Protein AF-A0A126QLI1-F1 (afdb_monomer_lite)

Radius of gyration: 23.93 Å; chains: 1; bounding box: 59×63×50 Å

pLDDT: mean 74.84, std 12.04, range [45.09, 91.06]

Structure (mmCIF, N/CA/C/O backbone):
data_AF-A0A126QLI1-F1
#
_entry.id   AF-A0A126QLI1-F1
#
loop_
_atom_site.group_PDB
_atom_site.id
_atom_site.type_symbol
_atom_site.label_atom_id
_atom_site.label_alt_id
_atom_site.label_comp_id
_atom_site.label_asym_id
_atom_site.label_entity_id
_atom_site.label_seq_id
_atom_site.pdbx_PDB_ins_code
_atom_site.Cartn_x
_atom_site.Cartn_y
_atom_site.Cartn_z
_atom_site.occupancy
_atom_site.B_iso_or_equiv
_atom_site.auth_seq_id
_atom_site.auth_comp_id
_atom_site.auth_asym_id
_atom_site.auth_atom_id
_atom_site.pdbx_PDB_model_num
ATOM 1 N N . MET A 1 1 ? -9.376 46.687 -24.835 1.00 51.38 1 MET A N 1
ATOM 2 C CA . MET A 1 1 ? -8.314 46.378 -23.843 1.00 51.38 1 MET A CA 1
ATOM 3 C C . MET A 1 1 ? -8.796 45.536 -22.649 1.00 51.38 1 MET A C 1
ATOM 5 O O . MET A 1 1 ? -8.012 44.739 -22.154 1.00 51.38 1 MET A O 1
ATOM 9 N N . LEU A 1 2 ? -10.061 45.630 -22.200 1.00 59.22 2 LEU A N 1
ATOM 10 C CA . LEU A 1 2 ? -10.566 44.873 -21.032 1.00 59.22 2 LEU A CA 1
ATOM 11 C C .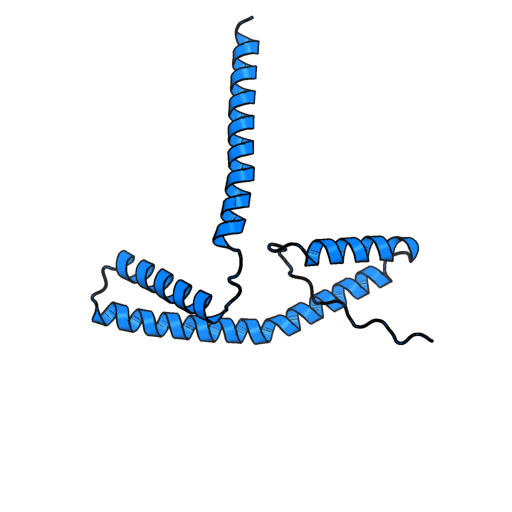 LEU A 1 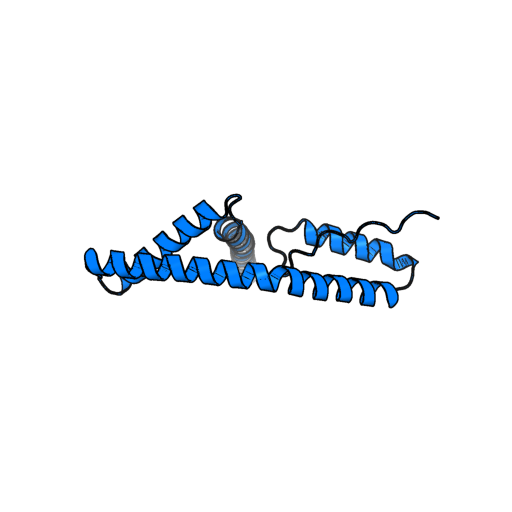2 ? -10.590 43.335 -21.194 1.00 59.22 2 LEU A C 1
ATOM 13 O O . LEU A 1 2 ? -10.357 42.619 -20.226 1.00 59.22 2 LEU A O 1
ATOM 17 N N . ARG A 1 3 ? -10.836 42.813 -22.406 1.00 58.91 3 ARG A N 1
ATOM 18 C CA . ARG A 1 3 ? -11.033 41.365 -22.641 1.00 58.91 3 ARG A CA 1
ATOM 19 C C . ARG A 1 3 ? -9.774 40.523 -22.383 1.00 58.91 3 ARG A C 1
ATOM 21 O O . ARG A 1 3 ? -9.893 39.420 -21.869 1.00 58.91 3 ARG A O 1
ATOM 28 N N . TRP A 1 4 ? -8.581 41.054 -22.665 1.00 71.50 4 TRP A N 1
ATOM 29 C CA . TRP A 1 4 ? -7.314 40.343 -22.431 1.00 71.50 4 TRP A CA 1
ATOM 30 C C . TRP A 1 4 ? -6.990 40.215 -20.938 1.00 71.50 4 TRP A C 1
ATOM 32 O O . TRP A 1 4 ? -6.565 39.153 -20.493 1.00 71.50 4 TRP A O 1
ATOM 42 N N . LYS A 1 5 ? -7.255 41.272 -20.155 1.00 68.81 5 LYS A N 1
ATOM 43 C CA . LYS A 1 5 ? -7.092 41.283 -18.690 1.00 68.81 5 LYS A CA 1
ATOM 44 C C . LYS A 1 5 ? -8.007 40.271 -17.991 1.00 68.81 5 LYS A C 1
ATOM 46 O O . LYS A 1 5 ? -7.593 39.627 -17.035 1.00 68.81 5 LYS A O 1
ATOM 51 N N . ILE A 1 6 ? -9.233 40.104 -18.488 1.00 76.06 6 ILE A N 1
ATOM 52 C CA . ILE A 1 6 ? -10.195 39.137 -17.937 1.00 76.06 6 ILE A CA 1
ATOM 53 C C . ILE A 1 6 ? -9.730 37.699 -18.209 1.00 76.06 6 ILE A C 1
ATOM 55 O O . ILE A 1 6 ? -9.753 36.866 -17.309 1.00 76.06 6 ILE A O 1
ATOM 59 N N . TRP A 1 7 ? -9.226 37.415 -19.413 1.00 78.00 7 TRP A N 1
ATOM 60 C CA . TRP A 1 7 ? -8.682 36.093 -19.747 1.00 78.00 7 TRP A CA 1
ATOM 61 C C . TRP A 1 7 ? -7.410 35.746 -18.968 1.00 78.00 7 TRP A C 1
ATOM 63 O O . TRP A 1 7 ? -7.241 34.601 -18.553 1.00 78.00 7 TRP A O 1
ATOM 73 N N . THR A 1 8 ? -6.544 36.727 -18.701 1.00 81.69 8 THR A N 1
ATOM 74 C CA . THR A 1 8 ? -5.358 36.511 -17.851 1.00 81.69 8 THR A CA 1
ATOM 75 C C . THR A 1 8 ? -5.738 36.249 -16.395 1.00 81.69 8 THR A C 1
ATOM 77 O O . THR A 1 8 ? -5.138 35.380 -15.769 1.00 81.69 8 THR A O 1
ATOM 80 N N . ALA A 1 9 ? -6.769 36.920 -15.870 1.00 77.31 9 ALA A N 1
ATOM 81 C CA . ALA A 1 9 ? -7.291 36.643 -14.531 1.00 77.31 9 ALA A CA 1
ATOM 82 C C . ALA A 1 9 ? -7.871 35.220 -14.417 1.00 77.31 9 ALA A C 1
ATOM 84 O O . ALA A 1 9 ? -7.565 34.510 -13.461 1.00 77.31 9 ALA A O 1
ATOM 85 N N . PHE A 1 10 ? -8.632 34.765 -15.419 1.00 80.56 10 PHE A N 1
ATOM 86 C CA . PHE A 1 10 ? -9.138 33.388 -15.470 1.00 80.56 10 PHE A CA 1
ATOM 87 C C . PHE A 1 10 ? -8.012 32.352 -15.553 1.00 80.56 10 PHE A C 1
ATOM 89 O O . PHE A 1 10 ? -8.029 31.373 -14.808 1.00 80.56 10 PHE A O 1
ATOM 96 N N . GLY A 1 11 ? -7.006 32.583 -16.401 1.00 79.25 11 GLY A N 1
ATOM 97 C CA . GLY A 1 11 ? -5.838 31.706 -16.498 1.00 79.25 11 GLY A CA 1
ATOM 98 C C . GLY A 1 11 ? -5.061 31.611 -15.182 1.00 79.25 11 GLY A C 1
ATOM 99 O O . GLY A 1 11 ? -4.672 30.519 -14.778 1.00 79.25 11 GLY A O 1
ATOM 100 N N . ALA A 1 12 ? -4.897 32.731 -14.472 1.00 78.69 12 ALA A N 1
ATOM 101 C CA . ALA A 1 12 ? -4.196 32.766 -13.191 1.00 78.69 12 ALA A CA 1
ATOM 102 C C . ALA A 1 12 ? -4.944 32.005 -12.083 1.00 78.69 12 ALA A C 1
ATOM 104 O O . ALA A 1 12 ? -4.329 31.220 -11.363 1.00 78.69 12 ALA A O 1
ATOM 105 N N . VAL A 1 13 ? -6.266 32.182 -11.968 1.00 78.62 13 VAL A N 1
ATOM 106 C CA . VAL A 1 13 ? -7.087 31.442 -10.990 1.00 78.62 13 VAL A CA 1
ATOM 107 C C . VAL A 1 13 ? -7.110 29.948 -11.314 1.00 78.62 13 VAL A C 1
ATOM 109 O O . VAL A 1 13 ? -7.000 29.123 -10.408 1.00 78.62 13 VAL A O 1
ATOM 112 N N . PHE A 1 14 ? -7.184 29.587 -12.596 1.00 81.69 14 PHE A N 1
ATOM 113 C CA . PHE A 1 14 ? -7.132 28.194 -13.028 1.00 81.69 14 PHE A CA 1
ATOM 114 C C . PHE A 1 14 ? 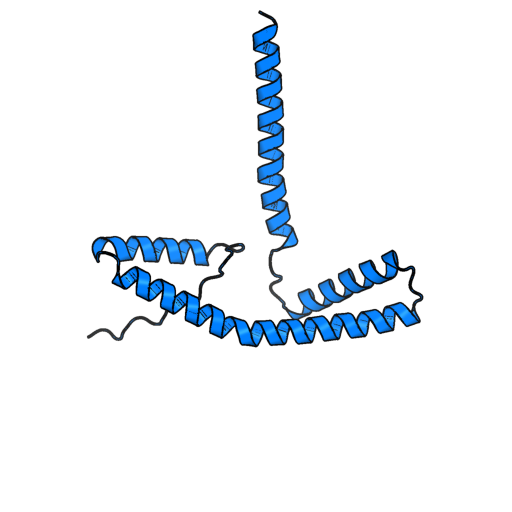-5.780 27.542 -12.711 1.00 81.69 14 PHE A C 1
ATOM 116 O O . PHE A 1 14 ? -5.754 26.449 -12.151 1.00 81.69 14 PHE A O 1
ATOM 123 N N . LEU A 1 15 ? -4.659 28.219 -12.993 1.00 78.00 15 LEU A N 1
ATOM 124 C CA . LEU A 1 15 ? -3.330 27.719 -12.627 1.00 78.00 15 LEU A CA 1
ATOM 125 C C . LEU A 1 15 ? -3.164 27.587 -11.112 1.00 78.00 15 LEU A C 1
ATOM 127 O O . LEU A 1 15 ? -2.620 26.588 -10.651 1.00 78.00 15 LEU A O 1
ATOM 131 N N . ALA A 1 16 ? -3.651 28.553 -10.331 1.00 76.50 16 ALA A N 1
ATOM 132 C CA . ALA A 1 16 ? -3.604 28.477 -8.875 1.00 76.50 16 ALA A CA 1
ATOM 133 C C . ALA A 1 16 ? -4.436 27.296 -8.345 1.00 76.50 16 ALA A C 1
ATOM 135 O O . ALA A 1 16 ? -3.949 26.525 -7.521 1.00 76.50 16 ALA A O 1
ATOM 136 N N . GLY A 1 17 ? -5.648 27.095 -8.870 1.00 65.56 17 GLY A N 1
ATOM 137 C CA . GLY A 1 17 ? -6.490 25.945 -8.537 1.00 65.56 17 GLY A CA 1
ATOM 138 C C . GLY A 1 17 ? -5.864 24.610 -8.945 1.00 65.56 17 GLY A C 1
ATOM 139 O O . GLY A 1 17 ? -5.883 23.663 -8.163 1.00 65.56 17 GLY A O 1
ATOM 140 N N . ALA A 1 18 ? -5.243 24.536 -10.124 1.00 67.69 18 ALA A N 1
ATOM 141 C CA . ALA A 1 18 ? -4.548 23.341 -10.598 1.00 67.69 18 ALA A CA 1
ATOM 142 C C . ALA A 1 18 ? -3.310 23.019 -9.747 1.00 67.69 18 ALA A C 1
ATOM 144 O O . ALA A 1 18 ? -3.091 21.861 -9.401 1.00 67.69 18 ALA A O 1
ATOM 145 N N . LEU A 1 19 ? -2.532 24.030 -9.350 1.00 71.19 19 LEU A N 1
ATOM 146 C CA . LEU A 1 19 ? -1.385 23.852 -8.459 1.00 71.19 19 LEU A CA 1
ATOM 147 C C . LEU A 1 19 ? -1.832 23.388 -7.070 1.00 71.19 19 LEU A C 1
ATOM 149 O O . LEU A 1 19 ? -1.287 22.415 -6.555 1.00 71.19 19 LEU A O 1
ATOM 153 N N . VAL A 1 20 ? -2.863 24.007 -6.491 1.00 74.69 20 VAL A N 1
ATOM 154 C CA . VAL A 1 20 ? -3.429 23.579 -5.201 1.00 74.69 20 VAL A CA 1
ATOM 155 C C . VAL A 1 20 ? -4.031 22.175 -5.296 1.00 74.69 20 VAL A C 1
ATOM 157 O O . VAL A 1 20 ? -3.864 21.386 -4.373 1.00 74.69 20 VAL A O 1
ATOM 160 N N . GLY A 1 21 ? -4.666 21.822 -6.415 1.00 58.69 21 GLY A N 1
ATOM 161 C CA . GLY A 1 21 ? -5.189 20.480 -6.667 1.00 58.69 21 GLY A CA 1
ATOM 162 C C . GLY A 1 21 ? -4.084 19.429 -6.763 1.00 58.69 21 GLY A C 1
ATOM 163 O O . GLY A 1 21 ? -4.118 18.439 -6.044 1.00 58.69 21 GLY A O 1
ATOM 164 N N . VAL A 1 22 ? -3.056 19.652 -7.585 1.00 66.19 22 VAL A N 1
ATOM 165 C CA . VAL A 1 22 ? -1.955 18.689 -7.776 1.00 66.19 22 VAL A CA 1
ATOM 166 C C . VAL A 1 22 ? -1.121 18.531 -6.502 1.00 66.19 22 VAL A C 1
ATOM 168 O O . VAL A 1 22 ? -0.844 17.404 -6.085 1.00 66.19 22 VAL A O 1
ATOM 171 N N . PHE A 1 23 ? -0.762 19.635 -5.838 1.00 60.75 23 PHE A N 1
ATOM 172 C CA . PHE A 1 23 ? -0.038 19.576 -4.565 1.00 60.75 23 PHE A CA 1
ATOM 173 C C . PHE A 1 23 ? -0.916 19.028 -3.434 1.00 60.75 23 PHE A C 1
ATOM 175 O O . PHE A 1 23 ? -0.451 18.205 -2.648 1.00 60.75 23 PHE A O 1
ATOM 182 N N . GLY A 1 24 ? -2.188 19.421 -3.374 1.00 58.91 24 GLY A N 1
ATOM 183 C CA . GLY A 1 24 ? -3.142 18.969 -2.365 1.00 58.91 24 GLY A CA 1
ATOM 184 C C . GLY A 1 24 ? -3.434 17.477 -2.473 1.00 58.91 24 GLY A C 1
ATOM 185 O O . GLY A 1 24 ? -3.334 16.765 -1.480 1.00 58.91 24 GLY A O 1
ATOM 186 N N . THR A 1 25 ? -3.703 16.969 -3.677 1.00 61.75 25 THR A N 1
ATOM 187 C CA . THR A 1 25 ? -3.928 15.540 -3.919 1.00 61.75 25 THR A CA 1
ATOM 188 C C . THR A 1 25 ? -2.654 14.730 -3.683 1.00 61.75 25 THR A C 1
ATOM 190 O O . THR A 1 25 ? -2.724 13.680 -3.050 1.00 61.75 25 THR A O 1
ATOM 193 N N . GLY A 1 26 ? -1.480 15.229 -4.088 1.00 55.88 26 GLY A N 1
ATOM 194 C CA . GLY A 1 26 ? -0.197 14.566 -3.829 1.00 55.88 26 GLY A CA 1
ATOM 195 C C . GLY A 1 26 ? 0.136 14.448 -2.336 1.00 55.88 26 GLY A C 1
ATOM 196 O O . GLY A 1 26 ? 0.532 13.378 -1.870 1.00 55.88 26 GLY A O 1
ATOM 197 N N . VAL A 1 27 ? -0.076 15.517 -1.562 1.00 59.19 27 VAL A N 1
ATOM 198 C CA . VAL A 1 27 ? 0.112 15.513 -0.101 1.00 59.19 27 VAL A CA 1
ATOM 199 C C . VAL A 1 27 ? -0.965 14.678 0.594 1.00 59.19 27 VAL A C 1
ATOM 201 O O . VAL A 1 27 ? -0.641 13.917 1.504 1.00 59.19 27 VAL A O 1
ATOM 204 N N . PHE A 1 28 ? -2.218 14.743 0.139 1.00 58.88 28 PHE A N 1
ATOM 205 C CA . PHE A 1 28 ? -3.320 13.943 0.672 1.00 58.88 28 PHE A CA 1
ATOM 206 C C . PHE A 1 28 ? -3.083 12.445 0.464 1.00 58.88 28 PHE A C 1
ATOM 208 O O . PHE A 1 28 ? -3.194 11.674 1.413 1.00 58.88 28 PHE A O 1
ATOM 215 N N . LEU A 1 29 ? -2.669 12.026 -0.734 1.00 58.41 29 LEU A N 1
ATOM 216 C CA . LEU A 1 29 ? -2.267 10.643 -1.004 1.00 58.41 29 LEU A CA 1
ATOM 217 C C . LEU A 1 29 ? -1.083 10.233 -0.119 1.00 58.41 29 LEU A C 1
ATOM 219 O O . LEU A 1 29 ? -1.115 9.165 0.489 1.00 58.41 29 LEU A O 1
ATOM 223 N N . LYS A 1 30 ? -0.082 11.110 0.036 1.00 53.38 30 LYS A N 1
ATOM 224 C CA . LYS A 1 30 ? 1.095 10.850 0.873 1.00 53.38 30 LYS A CA 1
ATOM 225 C C . LYS A 1 30 ? 0.762 10.696 2.358 1.00 53.38 30 LYS A C 1
ATOM 227 O O . LYS A 1 30 ? 1.319 9.814 2.998 1.00 53.38 30 LYS A O 1
ATOM 232 N N . MET A 1 31 ? -0.143 11.507 2.901 1.00 54.69 31 MET A N 1
ATOM 233 C CA . MET A 1 31 ? -0.566 11.427 4.305 1.00 54.69 31 MET A CA 1
ATOM 234 C C . MET A 1 31 ? -1.580 10.309 4.568 1.00 54.69 31 MET A C 1
ATOM 236 O O . MET A 1 31 ? -1.582 9.747 5.657 1.00 54.69 31 MET A O 1
ATOM 240 N N . ARG A 1 32 ? -2.453 9.978 3.607 1.00 52.47 32 ARG A N 1
ATOM 241 C CA . ARG A 1 32 ? -3.520 8.980 3.805 1.00 52.47 32 ARG A CA 1
ATOM 242 C C . ARG A 1 32 ? -3.071 7.548 3.525 1.00 52.47 32 ARG A C 1
ATOM 244 O O . ARG A 1 32 ? -3.650 6.628 4.093 1.00 52.47 32 ARG A O 1
ATOM 251 N N . PHE A 1 33 ? -2.088 7.367 2.644 1.00 48.41 33 PHE A N 1
ATOM 252 C CA . PHE A 1 33 ? -1.659 6.046 2.183 1.00 48.41 33 PHE A CA 1
ATOM 253 C C . PHE A 1 33 ? -0.2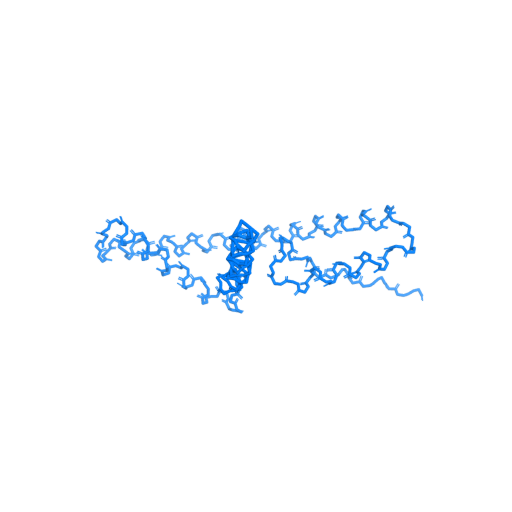13 5.702 2.535 1.00 48.41 33 PHE A C 1
ATOM 255 O O . PHE A 1 33 ? 0.221 4.617 2.155 1.00 48.41 33 PHE A O 1
ATOM 262 N N . ALA A 1 34 ? 0.547 6.565 3.226 1.00 50.38 34 ALA A N 1
ATOM 263 C CA . ALA A 1 34 ? 1.840 6.143 3.760 1.00 50.38 34 ALA A CA 1
ATOM 264 C C . ALA A 1 34 ? 1.590 4.920 4.656 1.00 50.38 34 ALA A C 1
ATOM 266 O O . ALA A 1 34 ? 0.908 5.061 5.672 1.00 50.38 34 ALA A O 1
ATOM 267 N N . PRO A 1 35 ? 2.056 3.718 4.267 1.00 51.88 35 PRO A N 1
ATOM 268 C CA . PRO A 1 35 ? 1.844 2.543 5.087 1.00 51.88 35 PRO A CA 1
ATOM 269 C C . PRO A 1 35 ? 2.575 2.796 6.407 1.00 51.88 35 PRO A C 1
ATOM 271 O O . PRO A 1 35 ? 3.768 3.124 6.361 1.00 51.88 35 PRO A O 1
ATOM 274 N N . PRO A 1 36 ? 1.904 2.692 7.566 1.00 54.16 36 PRO A N 1
ATOM 275 C CA . PRO A 1 36 ? 2.601 2.791 8.834 1.00 54.16 36 PRO A CA 1
ATOM 276 C C . PRO A 1 36 ? 3.711 1.746 8.883 1.00 54.16 36 PRO A C 1
ATOM 278 O O . PRO A 1 36 ? 3.591 0.653 8.323 1.00 54.16 36 PRO A O 1
ATOM 281 N N . SER A 1 37 ? 4.816 2.104 9.530 1.00 57.62 37 SER A N 1
ATOM 282 C CA . SER A 1 37 ? 5.965 1.216 9.717 1.00 57.62 37 SER A CA 1
ATOM 283 C C . SER A 1 37 ? 5.614 -0.033 10.526 1.00 57.62 37 SER A C 1
ATOM 285 O O . SER A 1 37 ? 6.311 -1.038 10.413 1.00 57.62 37 SER A O 1
ATOM 287 N N . ASP A 1 38 ? 4.532 0.023 11.301 1.00 71.81 38 ASP A N 1
ATOM 288 C CA . ASP A 1 38 ? 4.041 -1.072 12.116 1.00 71.81 38 ASP A CA 1
ATOM 289 C C . ASP A 1 38 ? 2.642 -1.527 11.650 1.00 71.81 38 ASP A C 1
ATOM 291 O O . ASP A 1 38 ? 1.677 -0.763 11.562 1.00 71.81 38 ASP A O 1
ATOM 295 N N . ARG A 1 39 ? 2.560 -2.808 11.279 1.00 72.88 39 ARG A N 1
ATOM 296 C CA . ARG A 1 39 ? 1.343 -3.444 10.756 1.00 72.88 39 ARG A CA 1
ATOM 297 C C . ARG A 1 39 ? 0.273 -3.600 11.828 1.00 72.88 39 ARG A C 1
ATOM 299 O O . ARG A 1 39 ? -0.913 -3.593 11.498 1.00 72.88 39 ARG A O 1
ATOM 306 N N . GLU A 1 40 ? 0.685 -3.772 13.078 1.00 78.19 40 GLU A N 1
ATOM 307 C CA . GLU A 1 40 ? -0.232 -4.012 14.185 1.00 78.19 40 GLU A CA 1
ATOM 308 C C . GLU A 1 40 ? -0.988 -2.730 14.545 1.00 78.19 40 GLU A C 1
ATOM 310 O O . GLU A 1 40 ? -2.222 -2.727 14.563 1.00 78.19 40 GLU A O 1
ATOM 315 N N . THR A 1 41 ? -0.271 -1.612 14.683 1.00 81.25 41 THR A N 1
ATOM 316 C CA . THR A 1 41 ? -0.878 -0.283 14.857 1.00 81.25 41 THR A CA 1
ATOM 317 C C . THR A 1 41 ? -1.778 0.108 13.691 1.00 81.25 41 THR A C 1
ATOM 319 O O . THR A 1 41 ? -2.906 0.539 13.926 1.00 81.25 41 THR A O 1
ATOM 322 N N . TYR A 1 42 ? -1.368 -0.122 12.437 1.00 80.25 42 TYR A N 1
ATOM 323 C CA . TYR A 1 42 ? -2.235 0.154 11.283 1.00 80.25 42 TYR A CA 1
ATOM 324 C C . TYR A 1 42 ? -3.552 -0.630 11.334 1.00 80.25 42 TYR A C 1
ATOM 326 O O . TYR A 1 42 ? -4.624 -0.089 11.058 1.00 80.25 42 TYR A O 1
ATOM 334 N N . ARG A 1 43 ? -3.491 -1.915 11.702 1.00 82.12 43 ARG A N 1
ATOM 335 C CA . ARG A 1 43 ? -4.689 -2.750 11.841 1.00 82.12 43 ARG A CA 1
ATOM 336 C C . ARG A 1 43 ? -5.588 -2.267 12.970 1.00 82.12 43 ARG A C 1
ATOM 338 O O . ARG A 1 43 ? -6.804 -2.232 12.780 1.00 82.12 43 ARG A O 1
ATOM 345 N N . ALA A 1 44 ? -5.020 -1.891 14.113 1.00 85.50 44 ALA A N 1
ATOM 346 C CA . ALA A 1 44 ? -5.781 -1.353 15.234 1.00 85.50 44 ALA A CA 1
ATOM 347 C C . ALA A 1 44 ? -6.489 -0.040 14.857 1.00 85.50 44 ALA A C 1
ATOM 349 O O . ALA A 1 44 ? -7.694 0.089 15.070 1.00 85.50 44 ALA A O 1
ATOM 350 N N . GLU A 1 45 ? -5.780 0.887 14.207 1.00 85.88 45 GLU A N 1
ATOM 351 C CA . GLU A 1 45 ? -6.349 2.146 13.712 1.00 85.88 45 GLU A CA 1
ATOM 352 C C . GLU A 1 45 ? -7.452 1.917 12.675 1.00 85.88 45 GLU A C 1
ATOM 354 O O . GLU A 1 45 ? -8.503 2.561 12.723 1.00 85.88 45 GLU A O 1
ATOM 359 N N . MET A 1 46 ? -7.245 0.986 11.739 1.00 80.06 46 MET A N 1
ATOM 360 C CA . MET A 1 46 ? -8.243 0.677 10.716 1.00 80.06 46 MET A CA 1
ATOM 361 C C . MET A 1 46 ? -9.483 0.015 11.318 1.00 80.06 46 MET A C 1
ATOM 363 O O . MET A 1 46 ? -10.602 0.365 10.943 1.00 80.06 46 MET A O 1
ATOM 367 N N . THR A 1 47 ? -9.292 -0.891 12.281 1.00 84.50 47 THR A N 1
ATOM 368 C CA . THR A 1 47 ? -10.388 -1.521 13.030 1.00 84.50 47 THR A CA 1
ATOM 369 C C . THR A 1 47 ? -11.223 -0.453 13.721 1.00 84.50 47 THR A C 1
ATOM 371 O O . THR A 1 47 ? -12.441 -0.431 13.559 1.00 84.50 47 THR A O 1
ATOM 374 N N . GLU A 1 48 ? -10.576 0.471 14.436 1.00 86.88 48 GLU A N 1
ATOM 375 C CA . GLU A 1 48 ? -11.251 1.567 15.133 1.00 86.88 48 GLU A CA 1
ATOM 376 C C . GLU A 1 48 ? -12.024 2.457 14.156 1.00 86.88 48 GLU A C 1
ATOM 378 O O . GLU A 1 48 ? -13.204 2.742 14.349 1.00 86.88 48 GLU A O 1
ATOM 383 N N . ARG A 1 49 ? -11.380 2.857 13.058 1.00 80.69 49 ARG A N 1
ATOM 384 C CA . ARG A 1 49 ? -11.966 3.767 12.075 1.00 80.69 49 ARG A CA 1
ATOM 385 C C . ARG A 1 49 ? -13.177 3.162 11.366 1.00 80.69 49 ARG A C 1
ATOM 387 O O . ARG A 1 49 ? -14.174 3.859 11.178 1.00 80.69 49 ARG A O 1
ATOM 394 N N . LEU A 1 50 ? -13.098 1.893 10.970 1.00 78.94 50 LEU A N 1
ATOM 395 C CA . LEU A 1 50 ? -14.210 1.180 10.338 1.00 78.94 50 LEU A CA 1
ATOM 396 C C . LEU A 1 50 ? -15.346 0.937 11.333 1.00 78.94 50 LEU A C 1
ATOM 398 O O . LEU A 1 50 ? -16.492 1.240 11.014 1.00 78.94 50 LEU A O 1
ATOM 402 N N . THR A 1 51 ? -15.022 0.488 12.549 1.00 81.38 51 THR A N 1
ATOM 403 C CA . THR A 1 51 ? -16.006 0.290 13.624 1.00 81.38 51 THR A CA 1
ATOM 404 C C . THR A 1 51 ? -16.762 1.582 13.901 1.00 81.38 51 THR A C 1
ATOM 406 O O . THR A 1 51 ? -17.986 1.577 13.901 1.00 81.38 51 THR A O 1
ATOM 409 N N . ARG A 1 52 ? -16.049 2.703 14.059 1.00 81.31 52 ARG A N 1
ATOM 410 C CA . ARG A 1 52 ? -16.653 4.017 14.294 1.00 81.31 52 ARG A CA 1
ATOM 411 C C . ARG A 1 52 ? -17.539 4.462 13.136 1.00 81.31 52 ARG A C 1
ATOM 413 O O . ARG A 1 52 ? -18.647 4.914 13.364 1.00 81.31 52 ARG A O 1
ATOM 420 N N . THR A 1 53 ? -17.086 4.280 11.896 1.00 78.88 53 THR A N 1
ATOM 421 C CA . THR A 1 53 ? -17.879 4.644 10.709 1.00 78.88 53 THR A CA 1
ATOM 422 C C . THR A 1 53 ? -19.195 3.859 10.646 1.00 78.88 53 THR A C 1
ATOM 424 O O . THR A 1 53 ? -20.232 4.428 10.322 1.00 78.88 53 THR A O 1
ATOM 427 N N . ILE A 1 54 ? -19.163 2.564 10.974 1.00 78.75 54 ILE A N 1
ATOM 428 C CA . ILE A 1 54 ? -20.354 1.703 10.989 1.00 78.75 54 ILE A CA 1
ATOM 429 C C . ILE A 1 54 ? -21.259 2.049 12.177 1.00 78.75 54 ILE A C 1
ATOM 431 O O . ILE A 1 54 ? -22.471 2.151 12.008 1.00 78.75 54 ILE A O 1
ATOM 435 N N . ALA A 1 55 ? -20.679 2.253 13.362 1.00 77.88 55 ALA A N 1
ATOM 436 C CA . ALA A 1 55 ? -21.415 2.598 14.572 1.00 77.88 55 ALA A CA 1
ATOM 437 C C . ALA A 1 55 ? -22.126 3.949 14.449 1.00 77.88 55 ALA A C 1
ATOM 439 O O . ALA A 1 55 ? -23.310 4.029 14.761 1.00 77.88 55 ALA A O 1
ATOM 440 N N . ASP A 1 56 ? -21.435 4.969 13.933 1.00 79.50 56 ASP A N 1
ATOM 441 C CA . ASP A 1 56 ? -21.992 6.306 13.715 1.00 79.50 56 ASP A CA 1
ATOM 442 C C . ASP A 1 56 ? -23.044 6.290 12.591 1.00 79.50 56 ASP A C 1
ATOM 444 O O . ASP A 1 56 ? -24.064 6.963 12.686 1.00 79.50 56 ASP A O 1
ATOM 448 N N . GLY A 1 57 ? -22.822 5.505 11.529 1.00 76.00 57 GLY A N 1
ATOM 449 C CA . GLY A 1 57 ? -23.740 5.423 10.389 1.00 76.00 57 GLY A CA 1
ATOM 450 C C . GLY A 1 57 ? -25.027 4.634 10.651 1.00 76.00 57 GLY A C 1
ATOM 451 O O . GLY A 1 57 ? -26.008 4.839 9.939 1.00 76.00 57 GLY A O 1
ATOM 452 N N . LEU A 1 58 ? -25.028 3.733 11.637 1.00 82.38 58 LEU A N 1
ATOM 453 C CA . LEU A 1 58 ? -26.169 2.875 11.986 1.00 82.38 58 LEU A CA 1
ATOM 454 C C . LEU A 1 58 ? -26.704 3.122 13.405 1.00 82.38 58 LEU A C 1
ATOM 456 O O . LEU A 1 58 ? -27.558 2.366 13.861 1.00 82.38 58 LEU A O 1
ATOM 460 N N . GLU A 1 59 ? -26.187 4.140 14.098 1.00 87.81 59 GLU A N 1
ATOM 461 C CA . GLU A 1 59 ? -26.549 4.496 15.478 1.00 87.81 59 GLU A CA 1
ATOM 462 C C . GLU A 1 59 ? -26.493 3.293 16.442 1.00 87.81 59 GLU A C 1
ATOM 464 O O . GLU A 1 59 ? -27.413 3.021 17.216 1.00 87.81 59 GLU A O 1
ATOM 469 N N . LEU A 1 60 ? -25.399 2.528 16.379 1.00 82.12 60 LEU A N 1
ATOM 470 C CA . LEU A 1 60 ? -25.262 1.287 17.145 1.00 82.12 60 LEU A CA 1
ATOM 471 C C . LEU A 1 60 ? -25.114 1.538 18.652 1.00 82.12 60 LEU A C 1
ATOM 473 O O . LEU A 1 60 ? -24.372 2.412 19.103 1.00 82.12 60 LEU A O 1
ATOM 477 N N . THR A 1 61 ? -25.752 0.684 19.454 1.00 90.12 61 THR A N 1
ATOM 478 C CA . THR A 1 61 ? -25.551 0.653 20.911 1.00 90.12 61 THR A CA 1
ATOM 479 C C . THR A 1 61 ? -24.160 0.123 21.275 1.00 90.12 61 THR A C 1
ATOM 481 O O . THR A 1 61 ? -23.544 -0.618 20.511 1.00 90.12 61 THR A O 1
ATOM 484 N N . ALA A 1 62 ? -23.665 0.431 22.479 1.00 89.25 62 ALA A N 1
ATOM 485 C CA . ALA A 1 62 ? -22.340 -0.020 22.920 1.00 89.25 62 ALA A CA 1
ATOM 486 C C . ALA A 1 62 ? -22.113 -1.550 22.805 1.00 89.25 62 ALA A C 1
ATOM 488 O O . ALA A 1 62 ? -21.059 -1.944 22.299 1.00 89.25 62 ALA A O 1
ATOM 489 N N . PRO A 1 63 ? -23.077 -2.427 23.165 1.00 87.12 63 PRO A N 1
ATOM 490 C CA . PRO A 1 63 ? -22.926 -3.870 22.962 1.00 87.12 63 PRO A CA 1
ATOM 491 C C . PRO A 1 63 ? -22.844 -4.271 21.480 1.00 87.12 63 PRO A C 1
ATOM 493 O O . PRO A 1 63 ? -22.055 -5.141 21.116 1.00 87.12 63 PRO A O 1
ATOM 496 N N . GLN A 1 64 ? -23.622 -3.622 20.607 1.00 75.88 64 GLN A N 1
ATOM 497 C CA . GLN A 1 64 ? -23.602 -3.884 19.162 1.00 75.88 64 GLN A CA 1
ATOM 498 C C . GLN A 1 64 ? -22.285 -3.424 18.530 1.00 75.88 64 GLN A C 1
ATOM 500 O O . GLN A 1 64 ? -21.692 -4.150 17.735 1.00 75.88 64 GLN A O 1
ATOM 505 N N . THR A 1 65 ? -21.785 -2.257 18.936 1.00 84.69 65 THR A N 1
ATOM 506 C CA . THR A 1 65 ? -20.491 -1.722 18.501 1.00 84.69 65 THR A CA 1
ATOM 507 C C . THR A 1 65 ? -19.342 -2.656 18.873 1.00 84.69 65 THR A C 1
ATOM 509 O O . THR A 1 65 ? -18.432 -2.856 18.070 1.00 84.69 65 THR A O 1
ATOM 512 N N . GLN A 1 66 ? -19.389 -3.287 20.050 1.00 90.00 66 GLN A N 1
ATOM 513 C CA . GLN A 1 66 ? -18.384 -4.273 20.450 1.00 90.00 66 GLN A CA 1
ATOM 514 C C . GLN A 1 66 ? -18.415 -5.528 19.563 1.00 90.00 66 GLN A C 1
ATOM 516 O O . GLN A 1 66 ? -17.354 -6.014 19.167 1.00 90.00 66 GLN A O 1
ATOM 521 N N . GLY A 1 67 ? -19.607 -6.014 19.200 1.00 80.31 67 GLY A N 1
ATOM 522 C CA . GLY A 1 67 ? -19.763 -7.120 18.250 1.00 80.31 67 GLY A CA 1
ATOM 523 C C . GLY A 1 67 ? -19.217 -6.782 16.858 1.00 80.31 67 GLY A C 1
ATOM 524 O O . GLY A 1 67 ? -18.431 -7.542 16.299 1.00 80.31 67 GLY A O 1
ATOM 525 N N . VAL A 1 68 ? -19.550 -5.597 16.333 1.00 79.75 68 VAL A N 1
ATOM 526 C CA . VAL A 1 68 ? -19.030 -5.114 15.041 1.00 79.75 68 VAL A CA 1
ATOM 527 C C . VAL A 1 68 ? -17.512 -4.965 15.069 1.00 79.75 68 VAL A C 1
ATOM 529 O O . VAL A 1 68 ? -16.842 -5.370 14.123 1.00 79.75 68 VAL A O 1
ATOM 532 N N . ARG A 1 69 ? -16.948 -4.436 16.161 1.00 87.31 69 ARG A N 1
ATOM 533 C CA . ARG A 1 69 ? -15.494 -4.307 16.326 1.00 87.31 69 ARG A CA 1
ATOM 534 C C . ARG A 1 69 ? -14.789 -5.652 16.184 1.00 87.31 69 ARG A C 1
ATOM 536 O O . ARG A 1 69 ? -13.762 -5.721 15.511 1.00 87.31 69 ARG A O 1
ATOM 543 N N . ALA A 1 70 ? -15.321 -6.694 16.825 1.00 86.94 70 ALA A N 1
ATOM 544 C CA . ALA A 1 70 ? -14.748 -8.034 16.769 1.00 86.94 70 ALA A CA 1
ATOM 545 C C . ALA A 1 70 ? -14.743 -8.579 15.331 1.00 86.94 70 ALA A C 1
ATOM 547 O O . ALA A 1 70 ? -13.693 -8.998 14.846 1.00 86.94 70 ALA A O 1
ATOM 548 N N . GLU A 1 71 ? -15.869 -8.466 14.620 1.00 83.69 71 GLU A N 1
ATOM 549 C CA . GLU A 1 71 ? -15.983 -8.941 13.234 1.00 83.69 71 GLU A CA 1
ATOM 550 C C . GLU A 1 71 ? -15.076 -8.158 12.271 1.00 83.69 71 GLU A C 1
ATOM 552 O O . GLU A 1 71 ? -14.417 -8.735 11.402 1.00 83.69 71 GLU A O 1
ATOM 557 N N . VAL A 1 72 ? -14.986 -6.833 12.434 1.00 78.88 72 VAL A N 1
ATOM 558 C CA . VAL A 1 72 ? -14.080 -5.984 11.644 1.00 78.88 72 VAL A CA 1
ATOM 559 C C . VAL A 1 72 ? -12.623 -6.382 11.885 1.00 78.88 72 VAL A C 1
ATOM 561 O O . VAL A 1 72 ? -11.859 -6.516 10.927 1.00 78.88 72 VAL A O 1
ATOM 564 N N . ALA A 1 73 ? -12.231 -6.600 13.144 1.00 83.38 73 ALA A N 1
ATOM 565 C CA . ALA A 1 73 ? -10.871 -7.005 13.488 1.00 83.38 73 ALA A CA 1
ATOM 566 C C . ALA A 1 73 ? -10.512 -8.364 12.864 1.00 83.38 73 ALA A C 1
ATOM 568 O O . ALA A 1 73 ? -9.447 -8.506 12.257 1.00 83.38 73 ALA A O 1
ATOM 569 N N . GLU A 1 74 ? -11.412 -9.345 12.959 1.00 84.19 74 GLU A N 1
ATOM 570 C CA . GLU A 1 74 ? -11.237 -10.671 12.363 1.00 84.19 74 GLU A CA 1
ATOM 571 C C . GLU A 1 74 ? -11.177 -10.611 10.832 1.00 84.19 74 GLU A C 1
ATOM 573 O O . GLU A 1 74 ? -10.347 -11.268 10.198 1.00 84.19 74 GLU A O 1
ATOM 578 N N . THR A 1 75 ? -12.016 -9.783 10.215 1.00 80.25 75 THR A N 1
ATOM 579 C CA . THR A 1 75 ? -12.002 -9.571 8.763 1.00 80.25 75 THR A CA 1
ATOM 580 C C . THR A 1 75 ? -10.665 -8.995 8.300 1.00 80.25 75 THR A C 1
ATOM 582 O O . THR A 1 75 ? -10.089 -9.479 7.324 1.00 80.25 75 THR A O 1
ATOM 585 N N . LEU A 1 76 ? -10.125 -8.003 9.015 1.00 80.50 76 LEU A N 1
ATOM 586 C CA . LEU A 1 76 ? -8.818 -7.423 8.698 1.00 80.50 76 LEU A CA 1
ATOM 587 C C . LEU A 1 76 ? -7.668 -8.425 8.891 1.00 80.50 76 LEU A C 1
ATOM 589 O O . LEU A 1 76 ? -6.716 -8.398 8.112 1.00 80.50 76 LEU A O 1
ATOM 593 N N . ILE A 1 77 ? -7.763 -9.337 9.867 1.00 88.81 77 ILE A N 1
ATOM 594 C CA . ILE A 1 77 ? -6.820 -10.460 10.025 1.00 88.81 77 ILE A CA 1
ATOM 595 C C . ILE A 1 77 ? -6.857 -11.374 8.800 1.00 88.81 77 ILE A C 1
ATOM 597 O O . ILE A 1 77 ? -5.813 -11.668 8.218 1.00 88.81 77 ILE A O 1
ATOM 601 N N . ARG A 1 78 ? -8.055 -11.806 8.389 1.00 78.88 78 ARG A N 1
ATOM 602 C CA . ARG A 1 78 ? -8.230 -12.686 7.224 1.00 78.88 78 ARG A CA 1
ATOM 603 C C . ARG A 1 78 ? -7.703 -12.036 5.947 1.00 78.88 78 ARG A C 1
ATOM 605 O O . ARG A 1 78 ? -7.000 -12.686 5.177 1.00 78.88 78 ARG A O 1
ATOM 612 N N . LEU A 1 79 ? -7.986 -10.749 5.749 1.00 77.00 79 LEU A N 1
ATOM 613 C CA . LEU A 1 79 ? -7.503 -9.999 4.592 1.00 77.00 79 LEU A CA 1
ATOM 614 C C . LEU A 1 79 ? -5.971 -9.908 4.556 1.00 77.00 79 LEU A C 1
ATOM 616 O O . LEU A 1 79 ? -5.374 -10.054 3.490 1.00 77.00 79 LEU A O 1
ATOM 620 N N . ASP A 1 80 ? -5.325 -9.705 5.707 1.00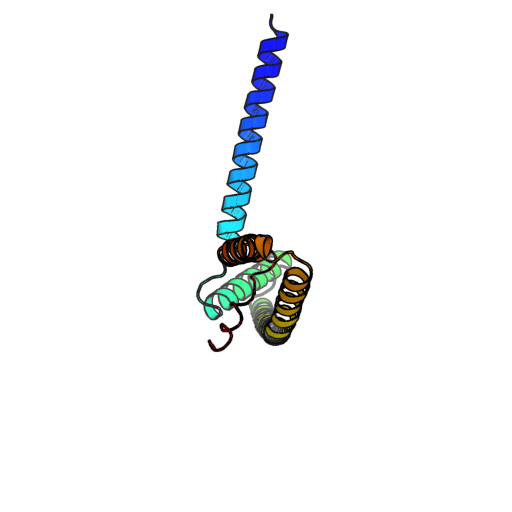 80.06 80 ASP A N 1
ATOM 621 C CA . ASP A 1 80 ? -3.860 -9.698 5.793 1.00 80.06 80 ASP A CA 1
ATOM 622 C C . ASP A 1 80 ? -3.267 -11.077 5.459 1.00 80.06 80 ASP A C 1
ATOM 624 O O . ASP A 1 80 ? -2.273 -11.157 4.738 1.00 80.06 80 ASP A O 1
ATOM 628 N N . GLY A 1 81 ? -3.924 -12.163 5.883 1.00 82.00 81 GLY A N 1
ATOM 629 C CA . GLY A 1 81 ? -3.566 -13.531 5.489 1.00 82.00 81 GLY A CA 1
ATOM 630 C C . GLY A 1 81 ? -3.617 -13.736 3.973 1.00 82.00 81 GLY A C 1
ATOM 631 O O . GLY A 1 81 ? -2.631 -14.158 3.368 1.00 82.00 81 GLY A O 1
ATOM 632 N N . VAL A 1 82 ? -4.716 -13.329 3.331 1.00 80.12 82 VAL A N 1
ATOM 633 C CA . VAL A 1 82 ? -4.861 -13.391 1.865 1.00 80.12 82 VAL A CA 1
ATOM 634 C C . VAL A 1 82 ? -3.772 -12.574 1.166 1.00 80.12 82 VAL A C 1
ATOM 636 O O . VAL A 1 82 ? -3.153 -13.034 0.204 1.00 80.12 82 VAL A O 1
ATOM 639 N N . HIS A 1 83 ? -3.487 -11.364 1.652 1.00 75.88 83 HIS A N 1
ATOM 640 C CA . HIS A 1 83 ? -2.403 -10.555 1.104 1.00 75.88 83 HIS A CA 1
ATOM 641 C C . HIS A 1 83 ? -1.032 -11.210 1.292 1.00 75.88 83 HIS A C 1
ATOM 643 O O . HIS A 1 83 ? -0.209 -11.144 0.379 1.00 75.88 83 HIS A O 1
ATOM 649 N N . ALA A 1 84 ? -0.769 -11.845 2.435 1.00 76.94 84 ALA A N 1
ATOM 650 C CA . ALA A 1 84 ? 0.484 -12.548 2.692 1.00 76.94 84 ALA A CA 1
ATOM 651 C C . ALA A 1 84 ? 0.694 -13.725 1.725 1.00 76.94 84 ALA A C 1
ATOM 653 O O . ALA A 1 84 ? 1.814 -13.924 1.260 1.00 76.94 84 ALA A O 1
ATOM 654 N N . GLU A 1 85 ? -0.372 -14.442 1.362 1.00 81.00 85 GLU A N 1
ATOM 655 C CA . GLU A 1 85 ? -0.332 -15.544 0.392 1.00 81.00 85 GLU A CA 1
ATOM 656 C C . GLU A 1 85 ? -0.188 -15.068 -1.061 1.00 81.00 85 GLU A C 1
ATOM 658 O O . GLU A 1 85 ? 0.552 -15.656 -1.855 1.00 81.00 85 GLU A O 1
ATOM 663 N N . LEU A 1 86 ? -0.887 -13.992 -1.433 1.00 79.00 86 LEU A N 1
ATOM 664 C CA . LEU A 1 86 ? -0.879 -13.473 -2.802 1.00 79.00 86 LEU A CA 1
ATOM 665 C C . LEU A 1 86 ? 0.383 -12.681 -3.128 1.00 79.00 86 LEU A C 1
ATOM 667 O O . LEU A 1 86 ? 0.844 -12.709 -4.269 1.00 79.00 86 LEU A O 1
ATOM 671 N N . ARG A 1 87 ? 0.963 -11.987 -2.145 1.00 76.94 87 ARG A N 1
ATOM 672 C CA . ARG A 1 87 ? 2.152 -11.152 -2.340 1.00 76.94 87 ARG A CA 1
ATOM 673 C C . ARG A 1 87 ? 3.323 -11.893 -2.999 1.00 76.94 87 ARG A C 1
ATOM 675 O O . ARG A 1 87 ? 3.816 -11.361 -3.992 1.00 76.94 87 ARG A O 1
ATOM 682 N N . PRO A 1 88 ? 3.768 -13.083 -2.546 1.00 78.62 88 PRO A N 1
ATOM 683 C CA . PRO A 1 88 ? 4.858 -13.799 -3.208 1.00 78.62 88 PRO A CA 1
ATOM 684 C C . PRO A 1 88 ? 4.498 -14.221 -4.638 1.00 78.62 88 PRO A C 1
ATOM 686 O O . PRO A 1 88 ? 5.346 -14.146 -5.523 1.00 78.62 88 PRO A O 1
ATOM 689 N N . ARG A 1 89 ? 3.237 -14.593 -4.899 1.00 78.25 89 ARG A N 1
ATOM 690 C CA . ARG A 1 89 ? 2.775 -14.955 -6.251 1.00 78.25 89 ARG A CA 1
ATOM 691 C C . ARG A 1 89 ? 2.794 -13.756 -7.194 1.00 78.25 89 ARG A C 1
ATOM 693 O O . ARG A 1 89 ? 3.343 -13.841 -8.286 1.00 78.25 89 ARG A O 1
ATOM 700 N N . ALA A 1 90 ? 2.248 -12.625 -6.755 1.00 77.06 90 ALA A N 1
ATOM 701 C CA . ALA A 1 90 ? 2.292 -11.377 -7.510 1.00 77.06 90 ALA A CA 1
ATOM 702 C C . ALA A 1 90 ? 3.740 -10.941 -7.775 1.00 77.06 90 ALA A C 1
ATOM 704 O O . ALA A 1 90 ? 4.081 -10.520 -8.877 1.00 77.06 90 ALA A O 1
ATOM 705 N N . GLN A 1 91 ? 4.605 -11.099 -6.773 1.00 80.69 91 GLN A N 1
ATOM 706 C CA . GLN A 1 91 ? 6.020 -10.792 -6.881 1.00 80.69 91 GLN A CA 1
ATOM 707 C C . GLN A 1 91 ? 6.719 -11.672 -7.930 1.00 80.69 91 GLN A C 1
ATOM 709 O O . GLN A 1 91 ? 7.462 -11.145 -8.752 1.00 80.69 91 GLN A O 1
ATOM 714 N N . ALA A 1 92 ? 6.439 -12.976 -7.959 1.00 82.62 92 ALA A N 1
ATOM 715 C CA . ALA A 1 92 ? 6.973 -13.883 -8.973 1.00 82.62 92 ALA A CA 1
ATOM 716 C C . ALA A 1 92 ? 6.546 -13.476 -10.393 1.00 82.62 92 ALA A C 1
ATOM 718 O O . ALA A 1 92 ? 7.400 -13.304 -11.258 1.00 82.62 92 ALA A O 1
ATOM 719 N N . ILE A 1 93 ? 5.252 -13.207 -10.604 1.00 82.31 93 ILE A N 1
ATOM 720 C CA . ILE A 1 93 ? 4.707 -12.788 -11.909 1.00 82.31 93 ILE A CA 1
ATOM 721 C C . ILE A 1 93 ? 5.395 -11.515 -12.419 1.00 82.31 93 ILE A C 1
ATOM 723 O O . ILE A 1 93 ? 5.734 -11.410 -13.599 1.00 82.31 93 ILE A O 1
ATOM 727 N N . ILE A 1 94 ? 5.611 -10.540 -11.532 1.00 82.44 94 ILE A N 1
ATOM 728 C CA . ILE A 1 94 ? 6.279 -9.282 -11.878 1.00 82.44 94 ILE A CA 1
ATOM 729 C C . ILE A 1 94 ? 7.750 -9.527 -12.229 1.00 82.44 94 ILE A C 1
ATOM 731 O O . ILE A 1 94 ? 8.217 -9.008 -13.241 1.00 82.44 94 ILE A O 1
ATOM 735 N N . THR A 1 95 ? 8.473 -10.317 -11.428 1.00 83.50 95 THR A N 1
ATOM 736 C CA . THR A 1 95 ? 9.879 -10.661 -11.699 1.00 83.50 95 THR A CA 1
ATOM 737 C C . THR A 1 95 ? 10.022 -11.365 -13.047 1.00 83.50 95 THR A C 1
ATOM 739 O O . THR A 1 95 ? 10.847 -10.964 -13.862 1.00 83.50 95 THR A O 1
ATOM 742 N N . GLU A 1 96 ? 9.178 -12.356 -13.329 1.00 85.25 96 GLU A N 1
ATOM 743 C CA . GLU A 1 96 ? 9.164 -13.044 -14.623 1.00 85.25 96 GLU A CA 1
ATOM 744 C C . GLU A 1 96 ? 8.856 -12.088 -15.780 1.00 85.25 96 GLU A C 1
ATOM 746 O O . GLU A 1 96 ? 9.473 -12.167 -16.842 1.00 85.25 96 GLU A O 1
ATOM 751 N N . GLY A 1 97 ? 7.912 -11.162 -15.584 1.00 86.44 97 GLY A N 1
ATOM 752 C CA . GLY A 1 97 ? 7.596 -10.128 -16.565 1.00 86.44 97 GLY A CA 1
ATOM 753 C C . GLY A 1 97 ? 8.800 -9.241 -16.882 1.00 86.44 97 GLY A C 1
ATOM 754 O O . GLY A 1 97 ? 9.084 -9.005 -18.055 1.00 86.44 97 GLY A O 1
ATOM 755 N N . ILE A 1 98 ? 9.533 -8.804 -15.855 1.00 86.75 98 ILE A N 1
ATOM 756 C CA . ILE A 1 98 ? 10.762 -8.015 -16.008 1.00 86.75 98 ILE A CA 1
ATOM 757 C C . ILE A 1 98 ? 11.804 -8.790 -16.820 1.00 86.75 98 ILE A C 1
ATOM 759 O O . ILE A 1 98 ? 12.359 -8.238 -17.769 1.00 86.75 98 ILE A O 1
ATOM 763 N N . GLU A 1 99 ? 12.038 -10.063 -16.501 1.00 86.88 99 GLU A N 1
ATOM 764 C CA . GLU A 1 99 ? 13.026 -10.880 -17.214 1.00 86.88 99 GLU A CA 1
ATOM 765 C C . GLU A 1 99 ? 12.653 -11.091 -18.686 1.00 86.88 99 GLU A C 1
ATOM 767 O O . GLU A 1 99 ? 13.499 -10.930 -19.568 1.00 86.88 99 GLU A O 1
ATOM 772 N N . ARG A 1 100 ? 11.373 -11.340 -18.992 1.00 85.94 100 ARG A N 1
ATOM 773 C CA . ARG A 1 100 ? 10.910 -11.427 -20.388 1.00 85.94 100 ARG A CA 1
ATOM 774 C C . ARG A 1 100 ? 11.154 -10.130 -21.160 1.00 85.94 100 ARG A C 1
ATOM 776 O O . ARG A 1 100 ? 11.577 -10.172 -22.313 1.00 85.94 100 ARG A O 1
ATOM 783 N N . VAL A 1 101 ? 10.924 -8.976 -20.531 1.00 87.19 101 VAL A N 1
ATOM 784 C CA . VAL A 1 101 ? 11.197 -7.672 -21.155 1.00 87.19 101 VAL A CA 1
ATOM 785 C C . VAL A 1 101 ? 12.702 -7.467 -21.362 1.00 87.19 101 VAL A C 1
ATOM 787 O O . VAL A 1 101 ? 13.106 -7.020 -22.433 1.00 87.19 101 VAL A O 1
ATOM 790 N N . LYS A 1 102 ? 13.551 -7.847 -20.397 1.00 86.12 102 LYS A N 1
ATOM 791 C CA . LYS A 1 102 ? 15.019 -7.772 -20.530 1.00 86.12 102 LYS A CA 1
ATOM 792 C C . LYS A 1 102 ? 15.560 -8.622 -21.677 1.00 86.12 102 LYS A C 1
ATOM 794 O O . LYS A 1 102 ? 16.470 -8.183 -22.380 1.00 86.12 102 LYS A O 1
ATOM 799 N N . GLN A 1 103 ? 15.002 -9.816 -21.870 1.00 90.19 103 GLN A N 1
ATOM 800 C CA . GLN A 1 103 ? 15.378 -10.719 -22.961 1.00 90.19 103 GLN A CA 1
ATOM 801 C C . GLN A 1 103 ? 14.985 -10.162 -24.334 1.00 90.19 103 GLN A C 1
ATOM 803 O O . GLN A 1 103 ? 15.729 -10.335 -25.295 1.00 90.19 103 GLN A O 1
ATOM 808 N N . ALA A 1 104 ? 13.853 -9.458 -24.420 1.00 91.06 104 ALA A N 1
ATOM 809 C CA . ALA A 1 104 ? 13.396 -8.815 -25.650 1.00 91.06 104 ALA A CA 1
ATOM 810 C C . ALA A 1 104 ? 14.143 -7.506 -25.977 1.00 91.06 104 ALA A C 1
ATOM 812 O O . ALA A 1 104 ? 14.037 -7.002 -27.096 1.00 91.06 104 ALA A O 1
ATOM 813 N N . LEU A 1 105 ? 14.882 -6.937 -25.018 1.00 88.25 105 LEU A N 1
ATOM 814 C CA . LEU A 1 105 ? 15.609 -5.683 -25.196 1.00 88.25 105 LEU A CA 1
ATOM 815 C C . LEU A 1 105 ? 17.056 -5.898 -25.673 1.00 88.25 105 LEU A C 1
ATOM 817 O O . LEU A 1 105 ? 17.739 -6.815 -25.200 1.00 88.25 105 LEU A O 1
ATOM 821 N N . PRO A 1 106 ? 17.573 -4.997 -26.534 1.00 89.75 106 PRO A N 1
ATOM 822 C CA . PRO A 1 106 ? 18.996 -4.934 -26.856 1.00 89.75 106 PRO A CA 1
ATOM 823 C C . PRO A 1 106 ? 19.845 -4.744 -25.595 1.00 89.75 106 PRO A C 1
ATOM 825 O O . PRO A 1 106 ? 19.454 -4.000 -24.693 1.00 89.75 106 PRO A O 1
ATOM 828 N N . GLU A 1 107 ? 21.041 -5.338 -25.554 1.00 87.06 107 GLU A N 1
ATOM 829 C CA . GLU A 1 107 ? 21.915 -5.280 -24.369 1.00 87.06 107 GLU A CA 1
ATOM 830 C C . GLU A 1 107 ? 22.227 -3.847 -23.927 1.00 87.06 107 GLU A C 1
ATOM 832 O O . GLU A 1 107 ? 22.192 -3.546 -22.737 1.00 87.06 107 GLU A O 1
ATOM 837 N N . ALA A 1 108 ? 22.398 -2.933 -24.886 1.00 88.81 108 ALA A N 1
ATOM 838 C CA . ALA A 1 108 ? 22.640 -1.514 -24.631 1.00 88.81 108 ALA A CA 1
ATOM 839 C C . ALA A 1 108 ? 21.488 -0.793 -23.896 1.00 88.81 108 ALA A C 1
ATOM 841 O O . ALA A 1 108 ? 21.704 0.273 -23.326 1.00 88.81 108 ALA A O 1
ATOM 842 N N . LYS A 1 109 ? 20.266 -1.346 -23.908 1.00 87.25 109 LYS A N 1
ATOM 843 C CA . LYS A 1 109 ? 19.062 -0.764 -23.283 1.00 87.25 109 LYS A CA 1
ATOM 844 C C . LYS A 1 109 ? 18.667 -1.420 -21.959 1.00 87.25 109 LYS A C 1
ATOM 846 O O . LYS A 1 109 ? 17.857 -0.862 -21.223 1.00 87.25 109 LYS A O 1
ATOM 851 N N . ARG A 1 110 ? 19.263 -2.565 -21.618 1.00 86.62 110 ARG A N 1
ATOM 852 C CA . ARG A 1 110 ? 19.069 -3.236 -20.322 1.00 86.62 110 ARG A CA 1
ATOM 853 C C . ARG A 1 110 ? 19.420 -2.357 -19.105 1.00 86.62 110 ARG A C 1
ATOM 855 O O . ARG A 1 110 ? 18.589 -2.317 -18.200 1.00 86.62 110 ARG A O 1
ATOM 862 N N . PRO A 1 111 ? 20.539 -1.598 -19.075 1.00 88.12 111 PRO A N 1
ATOM 863 C CA . PRO A 1 111 ? 20.857 -0.757 -17.915 1.00 88.12 111 PRO A CA 1
ATOM 864 C C . PRO A 1 111 ? 19.846 0.380 -17.692 1.00 88.12 111 PRO A C 1
ATOM 866 O O . PRO A 1 111 ? 19.546 0.716 -16.551 1.00 88.12 111 PRO A O 1
ATOM 869 N N . GLU A 1 112 ? 19.266 0.930 -18.763 1.00 88.06 112 GLU A N 1
ATOM 870 C CA . GLU A 1 112 ? 18.220 1.962 -18.677 1.00 88.06 112 GLU A CA 1
ATOM 871 C C . GLU A 1 112 ? 16.926 1.392 -18.063 1.00 88.06 112 GLU A C 1
ATOM 873 O O . GLU A 1 112 ? 16.288 2.028 -17.223 1.00 88.06 112 GLU A O 1
ATOM 878 N N . LEU A 1 113 ? 16.565 0.152 -18.417 1.00 85.81 113 LEU A N 1
ATOM 879 C CA . LEU A 1 113 ? 15.444 -0.553 -17.792 1.00 85.81 113 LEU A CA 1
ATOM 880 C C . LEU A 1 113 ? 15.706 -0.850 -16.307 1.00 85.81 113 LEU A C 1
ATOM 882 O O . LEU A 1 113 ? 14.806 -0.672 -15.485 1.00 85.81 113 LEU A O 1
ATOM 886 N N . ASP A 1 114 ? 16.915 -1.286 -15.955 1.00 86.06 114 ASP A N 1
ATOM 887 C CA . ASP A 1 114 ? 17.290 -1.540 -14.560 1.00 86.06 114 ASP A CA 1
ATOM 888 C C . ASP A 1 114 ? 17.201 -0.266 -13.707 1.00 86.06 114 ASP A C 1
ATOM 890 O O . ASP A 1 114 ? 16.679 -0.299 -12.589 1.00 86.06 114 ASP A O 1
ATOM 894 N N . GLU A 1 115 ? 17.605 0.880 -14.256 1.00 86.81 115 GLU A N 1
ATOM 895 C CA . GLU A 1 115 ? 17.463 2.168 -13.582 1.00 86.81 115 GLU A CA 1
ATOM 896 C C . GLU A 1 115 ? 15.987 2.556 -13.379 1.00 86.81 115 GLU A C 1
ATOM 898 O O . GLU A 1 115 ? 15.595 2.976 -12.285 1.00 86.81 115 GLU A O 1
ATOM 903 N N . LEU A 1 116 ? 15.135 2.356 -14.390 1.00 85.00 116 LEU A N 1
ATOM 904 C CA . LEU A 1 116 ? 13.692 2.604 -14.281 1.00 85.00 116 LEU A CA 1
ATOM 905 C C . LEU A 1 116 ? 13.028 1.716 -13.217 1.00 85.00 116 LEU A C 1
ATOM 907 O O . LEU A 1 116 ? 12.160 2.181 -12.465 1.00 85.00 116 LEU A O 1
ATOM 911 N N . ILE A 1 117 ? 13.447 0.454 -13.118 1.00 84.00 117 ILE A N 1
ATOM 912 C CA . ILE A 1 117 ? 12.992 -0.483 -12.084 1.00 84.00 117 ILE A CA 1
ATOM 913 C C . ILE A 1 117 ? 13.401 0.021 -10.696 1.00 84.00 117 ILE A C 1
ATOM 915 O O . ILE A 1 117 ? 12.559 0.094 -9.797 1.00 84.00 117 ILE A O 1
ATOM 919 N N . GLU A 1 118 ? 14.656 0.434 -10.520 1.00 82.12 118 GLU A N 1
ATOM 920 C CA . GLU A 1 118 ? 15.171 0.965 -9.253 1.00 82.12 118 GLU A CA 1
ATOM 921 C C . GLU A 1 118 ? 14.474 2.259 -8.819 1.00 82.12 118 GLU A C 1
ATOM 923 O O . GLU A 1 118 ? 14.092 2.418 -7.654 1.00 82.12 118 GLU A O 1
ATOM 928 N N . GLN A 1 119 ? 14.232 3.181 -9.751 1.00 81.88 119 GLN A N 1
ATOM 929 C CA . GLN A 1 119 ? 13.472 4.397 -9.465 1.00 81.88 119 GLN A CA 1
ATOM 930 C C . GLN A 1 119 ? 12.029 4.076 -9.061 1.00 81.88 119 GLN A C 1
ATOM 932 O O . GLN A 1 119 ? 11.481 4.712 -8.157 1.00 81.88 119 GLN A O 1
ATOM 937 N N . THR A 1 120 ? 11.417 3.067 -9.684 1.00 78.62 120 THR A N 1
ATOM 938 C CA . THR A 1 120 ? 10.051 2.634 -9.364 1.00 78.62 120 THR A CA 1
ATOM 939 C C . THR A 1 120 ? 9.981 1.948 -7.996 1.00 78.62 120 THR A C 1
ATOM 941 O O . THR A 1 120 ? 9.050 2.217 -7.239 1.00 78.62 120 THR A O 1
ATOM 944 N N . ARG A 1 121 ? 10.994 1.154 -7.611 1.00 73.50 121 ARG A N 1
ATOM 945 C CA . ARG A 1 121 ? 11.113 0.541 -6.269 1.00 73.50 121 ARG A CA 1
ATOM 946 C C . ARG A 1 1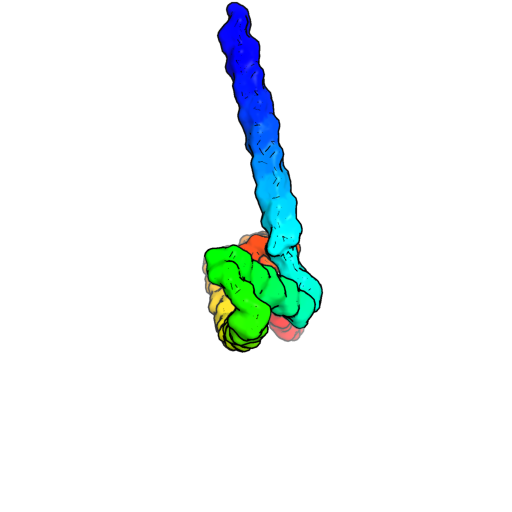21 ? 11.142 1.567 -5.140 1.00 73.50 121 ARG A C 1
ATOM 948 O O . ARG A 1 121 ? 10.558 1.337 -4.082 1.00 73.50 121 ARG A O 1
ATOM 955 N N . LYS A 1 122 ? 11.811 2.701 -5.363 1.00 71.44 122 LYS A N 1
ATOM 956 C CA . LYS A 1 122 ? 11.971 3.772 -4.366 1.00 71.44 122 LYS A CA 1
ATOM 957 C C . LYS A 1 122 ? 10.705 4.613 -4.172 1.00 71.44 122 LYS A C 1
ATOM 959 O O . LYS A 1 122 ? 10.631 5.381 -3.214 1.00 71.44 122 LYS A O 1
ATOM 964 N N . ARG A 1 123 ? 9.697 4.487 -5.045 1.00 70.25 123 ARG A N 1
ATOM 965 C CA . ARG A 1 123 ? 8.447 5.249 -4.929 1.00 70.25 123 ARG A CA 1
ATOM 966 C C . ARG A 1 123 ? 7.516 4.598 -3.895 1.00 70.25 123 ARG A C 1
ATOM 968 O O . ARG A 1 123 ? 7.104 3.456 -4.087 1.00 70.25 123 ARG A O 1
ATOM 975 N N . PRO A 1 124 ? 7.101 5.325 -2.838 1.00 55.12 124 PRO A N 1
ATOM 976 C CA . PRO A 1 124 ? 6.206 4.786 -1.809 1.00 55.12 124 PRO A CA 1
ATOM 977 C C . PRO A 1 124 ? 4.789 4.471 -2.325 1.00 55.12 124 PRO A C 1
ATOM 979 O O . PRO A 1 124 ? 4.078 3.707 -1.683 1.00 55.12 124 PRO A O 1
ATOM 982 N N . PHE A 1 125 ? 4.403 5.019 -3.486 1.00 53.91 125 PHE A N 1
ATOM 983 C CA . PHE A 1 125 ? 3.062 4.906 -4.085 1.00 53.91 125 PHE A CA 1
ATOM 984 C C . PHE A 1 125 ? 3.053 4.304 -5.495 1.00 53.91 125 PHE A C 1
ATOM 986 O O . PHE A 1 125 ? 2.173 4.606 -6.297 1.00 53.91 125 PHE A O 1
ATOM 993 N N . GLY A 1 126 ? 4.039 3.474 -5.840 1.00 53.69 126 GLY A N 1
ATOM 994 C CA . GLY A 1 126 ? 3.961 2.714 -7.086 1.00 53.69 126 GLY A CA 1
ATOM 995 C C . GLY A 1 126 ? 2.803 1.714 -7.031 1.00 53.69 126 GLY A C 1
ATOM 996 O O . GLY A 1 126 ? 2.725 0.941 -6.079 1.00 53.69 126 GLY A O 1
ATOM 997 N N . LEU A 1 127 ? 1.952 1.683 -8.070 1.00 45.09 127 LEU A N 1
ATOM 998 C CA . LEU A 1 127 ? 0.933 0.634 -8.296 1.00 45.09 127 LEU A CA 1
ATOM 999 C C . LEU A 1 127 ? 1.511 -0.787 -8.155 1.00 45.09 127 LEU A C 1
ATOM 1001 O O . LEU A 1 127 ? 0.797 -1.728 -7.827 1.00 45.09 127 LEU A O 1
ATOM 1005 N N . PHE A 1 128 ? 2.824 -0.917 -8.343 1.00 50.19 128 PHE A N 1
ATOM 1006 C CA . PHE A 1 128 ? 3.596 -2.119 -8.105 1.00 50.19 128 PHE A CA 1
ATOM 1007 C C . PHE A 1 128 ? 4.805 -1.749 -7.248 1.00 50.19 128 PHE A C 1
ATOM 1009 O O . PHE A 1 128 ? 5.786 -1.195 -7.747 1.00 50.19 128 PHE A O 1
ATOM 1016 N N . ARG A 1 129 ? 4.760 -2.046 -5.945 1.00 60.91 129 ARG A N 1
ATOM 1017 C CA . ARG A 1 129 ? 5.978 -2.074 -5.128 1.00 60.91 129 ARG A CA 1
ATOM 1018 C C . ARG A 1 129 ? 6.794 -3.262 -5.636 1.00 60.91 129 ARG A C 1
ATOM 1020 O O . ARG A 1 129 ? 6.500 -4.402 -5.281 1.00 60.91 129 ARG A O 1
ATOM 1027 N N . LEU A 1 130 ? 7.708 -2.998 -6.570 1.00 62.09 130 LEU A N 1
ATOM 1028 C CA . LEU A 1 130 ? 8.408 -4.054 -7.295 1.00 62.09 130 LEU A CA 1
ATOM 1029 C C . LEU A 1 130 ? 9.176 -4.970 -6.316 1.00 62.09 130 LEU A C 1
ATOM 1031 O O . LEU A 1 130 ? 9.687 -4.477 -5.304 1.00 62.09 130 LEU A O 1
ATOM 1035 N N . PRO A 1 131 ? 9.270 -6.281 -6.619 1.00 62.72 131 PRO A N 1
ATOM 1036 C CA . PRO A 1 131 ? 10.108 -7.235 -5.891 1.00 62.72 131 PRO A CA 1
ATOM 1037 C C . PRO A 1 131 ? 11.510 -6.676 -5.610 1.00 62.72 131 PRO A C 1
ATOM 1039 O O . PRO A 1 131 ? 12.025 -5.994 -6.500 1.00 62.72 131 PRO A O 1
ATOM 1042 N N . PRO A 1 132 ? 12.189 -6.997 -4.488 1.00 61.00 132 PRO A N 1
ATOM 1043 C CA . PRO A 1 132 ? 13.651 -6.915 -4.416 1.00 61.00 132 PRO A CA 1
ATOM 1044 C C . PRO A 1 132 ? 14.315 -7.575 -5.639 1.00 61.00 132 PRO A C 1
ATOM 1046 O O . PRO A 1 132 ? 13.740 -8.507 -6.211 1.00 61.00 132 PRO A O 1
ATOM 1049 N N . PRO A 1 133 ? 15.490 -7.085 -6.074 1.00 59.03 133 PRO A N 1
ATOM 1050 C CA . PRO A 1 133 ? 16.192 -7.661 -7.216 1.00 59.03 133 PRO A CA 1
ATOM 1051 C C . PRO A 1 133 ? 16.490 -9.146 -6.985 1.00 59.03 133 PRO A C 1
ATOM 1053 O O . PRO A 1 133 ? 16.776 -9.530 -5.846 1.00 59.03 133 PRO A O 1
ATOM 1056 N N . PRO A 1 134 ? 16.438 -9.982 -8.041 1.00 58.78 134 PRO A N 1
ATOM 1057 C CA . PRO A 1 134 ? 17.012 -11.315 -7.959 1.00 58.78 134 PRO A CA 1
ATOM 1058 C C . PRO A 1 134 ? 18.508 -11.201 -7.612 1.00 58.78 134 PRO A C 1
ATOM 1060 O O . PRO A 1 134 ? 19.151 -10.221 -8.008 1.00 58.78 134 PRO A O 1
ATOM 1063 N N . PRO A 1 135 ? 19.065 -12.155 -6.846 1.00 57.62 135 PRO A N 1
ATOM 1064 C CA . PRO A 1 135 ? 20.485 -12.151 -6.518 1.00 57.62 135 PRO A CA 1
ATOM 1065 C C . PRO A 1 135 ? 21.323 -12.160 -7.807 1.00 57.62 135 PRO A C 1
ATOM 1067 O O . PRO A 1 135 ? 20.925 -12.811 -8.779 1.00 57.62 135 PRO A O 1
ATOM 1070 N N . PRO A 1 136 ? 22.458 -11.434 -7.844 1.00 58.78 136 PRO A N 1
ATOM 1071 C CA . PRO A 1 136 ? 23.327 -11.435 -9.011 1.00 58.78 136 PRO A CA 1
ATOM 1072 C C . PRO A 1 136 ? 23.781 -12.870 -9.324 1.00 58.78 136 PRO A C 1
ATOM 1074 O O . PRO A 1 136 ? 24.022 -13.642 -8.388 1.00 58.78 136 PRO A O 1
ATOM 1077 N N . PRO A 1 137 ? 23.890 -13.249 -10.612 1.00 59.44 137 PRO A N 1
ATOM 1078 C CA . PRO A 1 137 ? 24.435 -14.548 -10.977 1.00 59.44 137 PRO A CA 1
ATOM 1079 C C . PRO A 1 137 ? 25.859 -14.686 -10.412 1.00 59.44 137 PRO A C 1
ATOM 1081 O O . PRO A 1 137 ? 26.578 -13.683 -10.348 1.00 59.44 137 PRO A O 1
ATOM 1084 N N . PRO A 1 138 ? 26.277 -15.894 -9.982 1.00 54.69 138 PRO A N 1
ATOM 1085 C CA . PRO A 1 138 ? 27.654 -16.117 -9.560 1.00 54.69 138 PRO A CA 1
ATOM 1086 C C . PRO A 1 138 ? 28.590 -15.701 -10.699 1.00 54.69 138 PRO A C 1
ATOM 1088 O O . PRO A 1 138 ? 28.375 -16.084 -11.851 1.00 54.69 138 PRO A O 1
ATOM 1091 N N . PHE A 1 139 ? 29.579 -14.865 -10.380 1.00 55.31 139 PHE A N 1
ATOM 1092 C CA . PHE A 1 139 ? 30.606 -14.472 -11.339 1.00 55.31 139 PHE A CA 1
ATOM 1093 C C . PHE A 1 139 ? 31.327 -15.731 -11.861 1.00 55.31 139 PHE A C 1
ATOM 1095 O O . PHE A 1 139 ? 31.553 -16.644 -11.059 1.00 55.31 139 PHE A O 1
ATOM 1102 N N . PRO A 1 140 ? 31.637 -15.806 -13.171 1.00 57.19 140 PRO A N 1
ATOM 1103 C CA . PRO A 1 140 ? 32.425 -16.898 -13.735 1.00 57.19 140 PRO A CA 1
ATOM 1104 C C . PRO A 1 140 ? 33.861 -16.914 -13.198 1.00 57.19 140 PRO A C 1
ATOM 1106 O O . PRO A 1 140 ? 34.395 -15.823 -12.886 1.00 57.19 140 PRO A O 1
#

Organism: NCBI:txid1716143

Sequence (140 aa):
MLRWKIWTAFGAVFLAGALVGVFGTGVFLKMRFAPPSDRETYRAEMTERLTRTIADGLELTAPQTQGVRAEVAETLIRLDGVHAELRPRAQAIITEGIERVKQALPEAKRPELDELIEQTRKRPFGLFRLPPPPPPPPFP

Foldseek 3Di:
DVVVVVVVVVVVVVVVVVVCVVVVVVVVCCVVPQPPPDPVVVLVVQLVVVLCVVCVVVVDDPVVSVVSSVVSSVVSVVVVVVCVVCVVVVQVVLLVVLVVVLVVDDPVCNVVSVVVLVVLCPDSDRPDVHDDDDDDDPDD

Secondary structure (DSSP, 8-state):
-HHHHHHHHHHHHHHHHHHHHHHHHHHHHHHHH---S-HHHHHHHHHHHHHHHHHHHHT--HHHHHHHHHHHHHHHHHHHHHHHHHHHHHHHHHHHHHHHHHHHS-GGGHHHHHHHHHHHHT-TT-SS---PPPPPPPP-